Protein AF-A0A348NUS6-F1 (afdb_monomer)

Nearest PDB structures (foldseek):
  4pu8-assembly1_B  TM=7.768E-01  e=5.601E-02  Shewanella oneidensis MR-1
  4pu4-assembly1_D  TM=7.952E-0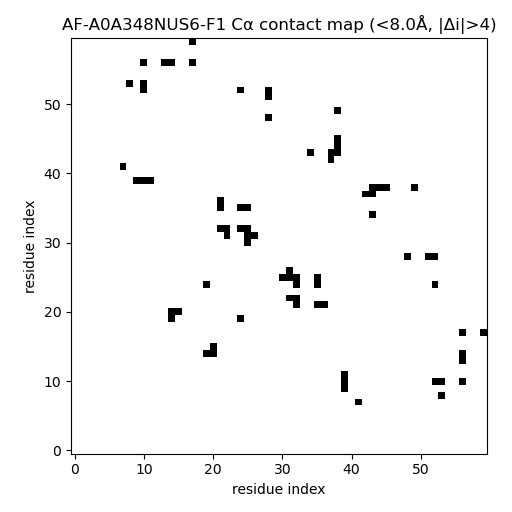1  e=7.283E-02  Shewanella oneidensis MR-1
  4pu7-assembly1_B  TM=8.928E-01  e=1.601E-01  Shewanella oneidensis MR-1
  4pu8-assembly1_A  TM=8.156E-01  e=1.315E-01  Shewanella oneidensis MR-1
  6jq1-assembly1_A  TM=7.746E-01  e=1.080E-01  Deinococcus geothermalis DSM 11300

Foldseek 3Di:
DDDDDPPLDQLVVLCVVVVHDLCNLQVVVVHHSVVVVCSNVVVDDDVVSVVVSVVVSVVD

Structure (mmCIF, N/CA/C/O backbone):
data_AF-A0A348NUS6-F1
#
_entry.id   AF-A0A348NUS6-F1
#
loop_
_atom_site.group_PDB
_atom_site.id
_atom_site.type_symbol
_atom_site.label_atom_id
_atom_s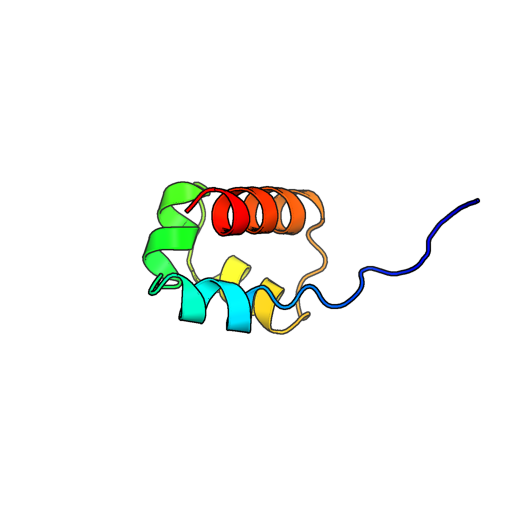ite.label_alt_id
_atom_site.label_comp_id
_atom_site.label_asym_id
_atom_site.label_entity_id
_atom_site.label_seq_id
_atom_site.pdbx_PDB_ins_code
_atom_site.Cartn_x
_atom_site.Cartn_y
_atom_site.Cartn_z
_atom_site.occupancy
_atom_site.B_iso_or_equiv
_atom_site.auth_seq_id
_atom_site.auth_comp_id
_atom_site.auth_asym_id
_atom_site.auth_atom_id
_atom_site.pdbx_PDB_model_num
ATOM 1 N N . MET A 1 1 ? 29.674 -1.050 -9.777 1.00 39.34 1 MET A N 1
ATOM 2 C CA . MET A 1 1 ? 28.636 -1.435 -8.794 1.00 39.34 1 MET A CA 1
ATOM 3 C C . MET A 1 1 ? 27.282 -1.375 -9.480 1.00 39.34 1 MET A C 1
ATOM 5 O O . MET A 1 1 ? 26.891 -0.285 -9.858 1.00 39.34 1 MET A O 1
ATOM 9 N N . GLY A 1 2 ? 26.576 -2.484 -9.693 1.00 47.88 2 GLY A N 1
ATOM 10 C CA . GLY A 1 2 ? 25.287 -2.423 -10.386 1.00 47.88 2 GLY A CA 1
ATOM 11 C C . GLY A 1 2 ? 24.474 -3.694 -10.209 1.00 47.88 2 GLY A C 1
ATOM 12 O O . GLY A 1 2 ? 25.003 -4.788 -10.367 1.00 47.88 2 GLY A O 1
ATOM 13 N N . SER A 1 3 ? 23.202 -3.506 -9.866 1.00 46.03 3 SER A N 1
ATOM 14 C CA . SER A 1 3 ? 22.123 -4.489 -10.012 1.00 46.03 3 SER A CA 1
ATOM 15 C C . SER A 1 3 ? 22.203 -5.725 -9.111 1.00 46.03 3 SER A C 1
ATOM 17 O O . SER A 1 3 ? 22.165 -6.862 -9.568 1.00 46.03 3 SER A O 1
ATOM 19 N N . ARG A 1 4 ? 22.236 -5.508 -7.790 1.00 41.38 4 ARG A N 1
ATOM 20 C CA . ARG A 1 4 ? 21.839 -6.542 -6.825 1.00 41.38 4 ARG A CA 1
ATOM 21 C C . ARG A 1 4 ? 20.341 -6.435 -6.580 1.00 41.38 4 ARG A C 1
ATOM 23 O O . ARG A 1 4 ? 19.955 -5.661 -5.720 1.00 41.38 4 ARG A O 1
ATOM 30 N N . TRP A 1 5 ? 19.586 -7.225 -7.341 1.00 38.56 5 TRP A N 1
ATOM 31 C CA . TRP A 1 5 ? 18.278 -7.803 -7.024 1.00 38.56 5 TRP A CA 1
ATOM 32 C C . TRP A 1 5 ? 17.207 -6.839 -6.496 1.00 38.56 5 TRP A C 1
ATOM 34 O O . TRP A 1 5 ? 17.374 -6.173 -5.477 1.00 38.56 5 TRP A O 1
ATOM 44 N N . ALA A 1 6 ? 16.027 -6.889 -7.112 1.00 46.66 6 ALA A N 1
ATOM 45 C CA . ALA A 1 6 ? 14.781 -6.720 -6.378 1.00 46.66 6 ALA A CA 1
ATOM 46 C C . ALA A 1 6 ? 14.777 -7.761 -5.243 1.00 46.66 6 ALA A C 1
ATOM 48 O O . ALA A 1 6 ? 14.259 -8.865 -5.381 1.00 46.66 6 ALA A O 1
ATOM 49 N N . ARG A 1 7 ? 15.497 -7.468 -4.155 1.00 51.91 7 ARG A N 1
ATOM 50 C CA . ARG A 1 7 ? 15.461 -8.216 -2.907 1.00 51.91 7 ARG A CA 1
ATOM 51 C C . ARG A 1 7 ? 13.986 -8.210 -2.570 1.00 51.91 7 ARG A C 1
ATOM 53 O O . ARG A 1 7 ? 13.442 -7.114 -2.490 1.00 51.91 7 ARG A O 1
ATOM 60 N N . ALA A 1 8 ? 13.357 -9.381 -2.499 1.00 55.53 8 ALA A N 1
ATOM 61 C CA . ALA A 1 8 ? 11.954 -9.512 -2.136 1.00 55.53 8 ALA A CA 1
ATOM 62 C C . ALA A 1 8 ? 11.724 -8.655 -0.888 1.00 55.53 8 ALA A C 1
ATOM 64 O O . ALA A 1 8 ? 12.148 -9.019 0.210 1.00 55.53 8 ALA A O 1
ATOM 65 N N . THR A 1 9 ? 11.205 -7.443 -1.077 1.00 63.12 9 THR A N 1
ATOM 66 C CA . THR A 1 9 ? 11.006 -6.524 0.027 1.00 63.12 9 THR A CA 1
ATOM 67 C C . THR A 1 9 ? 9.871 -7.135 0.826 1.00 63.12 9 THR A C 1
ATOM 69 O O . THR A 1 9 ? 8.867 -7.536 0.227 1.00 63.12 9 THR A O 1
ATOM 72 N N . PRO A 1 10 ? 10.009 -7.285 2.153 1.00 73.75 10 PRO A N 1
ATOM 73 C CA . PRO A 1 10 ? 8.997 -7.928 2.981 1.00 73.75 10 PRO A CA 1
ATOM 74 C C . PRO A 1 10 ? 7.803 -6.981 3.190 1.00 73.75 10 PRO A C 1
ATOM 76 O O . PRO A 1 10 ? 7.380 -6.739 4.316 1.00 73.75 10 PRO A O 1
ATOM 79 N N . ASN A 1 11 ? 7.256 -6.439 2.099 1.00 82.19 11 ASN A N 1
ATOM 80 C CA . ASN A 1 11 ? 6.157 -5.484 2.078 1.00 82.19 11 ASN A CA 1
ATOM 81 C C . ASN A 1 11 ? 4.925 -6.074 2.769 1.00 82.19 11 ASN A C 1
ATOM 83 O O . ASN A 1 11 ? 4.310 -5.396 3.582 1.00 82.19 11 ASN A O 1
ATOM 87 N N . GLY A 1 12 ? 4.638 -7.361 2.528 1.00 86.25 12 GLY A N 1
ATOM 88 C CA . GLY A 1 12 ? 3.576 -8.091 3.219 1.00 86.25 12 GLY A CA 1
ATOM 89 C C . GLY A 1 12 ? 3.760 -8.063 4.740 1.00 86.25 12 GLY A C 1
ATOM 90 O O . GLY A 1 12 ? 2.944 -7.446 5.424 1.00 86.25 12 GLY A O 1
ATOM 91 N N . PRO A 1 13 ? 4.824 -8.671 5.298 1.00 91.56 13 PRO A N 1
ATOM 92 C CA . PRO A 1 13 ? 5.093 -8.622 6.735 1.00 91.56 13 PRO A CA 1
ATOM 93 C C . PRO A 1 13 ? 5.080 -7.207 7.329 1.00 91.56 13 PRO A C 1
ATOM 95 O O . PRO A 1 13 ? 4.450 -6.992 8.361 1.00 91.56 13 PRO A O 1
ATOM 98 N N . LEU A 1 14 ? 5.707 -6.235 6.661 1.00 91.94 14 LEU A N 1
ATOM 99 C CA . LEU A 1 14 ? 5.770 -4.857 7.142 1.00 91.94 14 LEU A CA 1
ATOM 100 C C . LEU A 1 14 ? 4.381 -4.201 7.172 1.00 91.94 14 LEU A C 1
ATOM 102 O O . LEU A 1 14 ? 4.015 -3.607 8.180 1.00 91.94 14 LEU A O 1
ATOM 106 N N . ARG A 1 15 ? 3.554 -4.381 6.135 1.00 94.56 15 ARG A N 1
ATOM 107 C CA . ARG A 1 15 ? 2.169 -3.884 6.126 1.00 94.56 15 ARG A CA 1
ATOM 108 C C . ARG A 1 15 ? 1.352 -4.455 7.286 1.00 94.56 15 ARG A C 1
ATOM 110 O O . ARG A 1 15 ? 0.616 -3.712 7.930 1.00 94.56 15 ARG A O 1
ATOM 117 N N . HIS A 1 16 ? 1.493 -5.752 7.567 1.00 93.94 16 HIS A N 1
ATOM 118 C CA . HIS A 1 16 ? 0.783 -6.389 8.681 1.00 93.94 16 HIS A CA 1
ATOM 119 C C . HIS A 1 16 ? 1.258 -5.850 10.036 1.00 93.94 16 HIS A C 1
ATOM 121 O O . HIS A 1 16 ? 0.429 -5.608 10.906 1.00 93.94 16 HIS A O 1
ATOM 127 N N . GLN A 1 17 ? 2.561 -5.595 10.202 1.00 94.50 17 GLN A N 1
ATOM 128 C CA . GLN A 1 17 ? 3.106 -4.958 11.408 1.00 94.50 17 GLN A CA 1
ATOM 129 C C . GLN A 1 17 ? 2.564 -3.538 11.619 1.00 94.50 17 GLN A C 1
ATOM 131 O O . GLN A 1 17 ? 2.360 -3.134 12.759 1.00 94.50 17 GLN A O 1
ATOM 136 N N . ARG A 1 18 ? 2.279 -2.802 10.537 1.00 92.69 18 ARG A N 1
ATOM 137 C CA . ARG A 1 18 ? 1.621 -1.486 10.596 1.00 92.69 18 ARG A CA 1
ATOM 138 C C . ARG A 1 18 ? 0.098 -1.557 10.766 1.00 92.69 18 ARG A C 1
ATOM 140 O O . ARG A 1 18 ? -0.550 -0.520 10.831 1.00 92.69 18 ARG A O 1
ATOM 147 N N . GLY A 1 19 ? -0.495 -2.753 10.810 1.00 95.88 19 GLY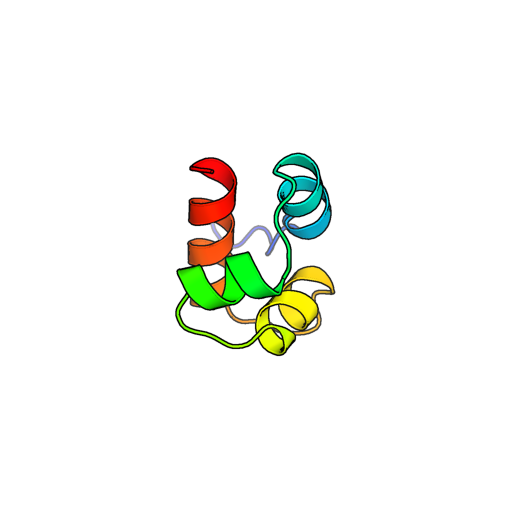 A N 1
ATOM 148 C CA . GLY A 1 19 ? -1.948 -2.924 10.914 1.00 95.88 19 GLY A CA 1
ATOM 149 C C . GLY A 1 19 ? -2.725 -2.403 9.699 1.00 95.88 19 GLY A C 1
ATOM 150 O O . GLY A 1 19 ? -3.915 -2.119 9.806 1.00 95.88 19 GLY A O 1
ATOM 151 N N . LEU A 1 20 ? -2.065 -2.265 8.546 1.00 96.12 20 LEU A N 1
ATOM 152 C CA . LEU A 1 20 ? -2.657 -1.701 7.337 1.00 96.12 20 LEU A CA 1
ATOM 153 C C . LEU A 1 20 ? -3.304 -2.789 6.474 1.00 96.12 20 LEU A C 1
ATOM 155 O O . LEU A 1 20 ? -2.752 -3.871 6.253 1.00 96.12 20 LEU A O 1
ATOM 159 N N . THR A 1 21 ? -4.467 -2.486 5.913 1.00 96.44 21 THR A N 1
ATOM 160 C CA . THR A 1 21 ? -5.129 -3.323 4.904 1.00 96.44 21 THR A CA 1
ATOM 161 C C . THR A 1 21 ? -4.580 -3.043 3.500 1.00 96.44 21 THR A C 1
ATOM 163 O O . THR A 1 21 ? -3.974 -2.001 3.243 1.00 96.44 21 THR A O 1
ATOM 166 N N . LEU A 1 22 ? -4.810 -3.964 2.555 1.00 96.44 22 LEU A N 1
ATOM 167 C CA . LEU A 1 22 ? -4.495 -3.727 1.138 1.00 96.44 22 LEU A CA 1
ATOM 168 C C . LEU A 1 22 ? -5.270 -2.528 0.575 1.00 96.44 22 LEU A C 1
ATOM 170 O O . LEU A 1 22 ? -4.735 -1.795 -0.250 1.00 96.44 22 LEU A O 1
ATOM 174 N N . THR A 1 23 ? -6.506 -2.322 1.036 1.00 97.50 23 THR A N 1
ATOM 175 C CA . THR A 1 23 ? -7.353 -1.196 0.630 1.00 97.50 23 THR A CA 1
ATOM 176 C C . THR A 1 23 ? -6.757 0.135 1.070 1.00 97.50 23 THR A C 1
ATOM 178 O O . THR A 1 23 ? -6.569 1.001 0.227 1.00 97.50 23 THR A O 1
ATOM 181 N N . GLN A 1 24 ? -6.350 0.271 2.335 1.00 97.38 24 GLN A N 1
ATOM 182 C CA . GLN A 1 24 ? -5.719 1.502 2.834 1.00 97.38 24 GLN A CA 1
ATOM 183 C C . GLN A 1 24 ? -4.418 1.835 2.091 1.00 97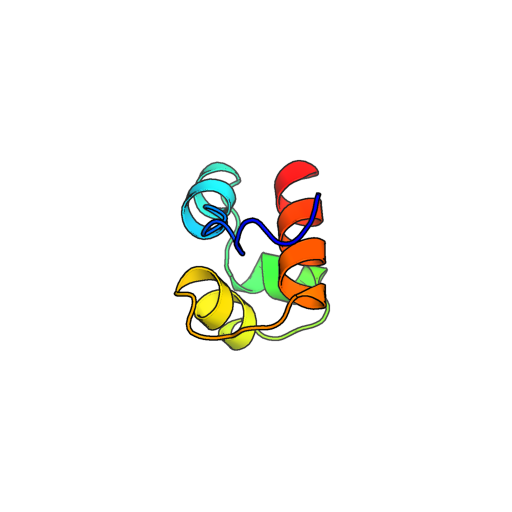.38 24 GLN A C 1
ATOM 185 O O . GLN A 1 24 ? -4.181 2.985 1.730 1.00 97.38 24 GLN A O 1
ATOM 190 N N . ALA A 1 25 ? -3.585 0.825 1.815 1.00 96.19 25 ALA A N 1
ATOM 191 C CA . ALA A 1 25 ? -2.371 1.023 1.027 1.00 96.19 25 ALA A CA 1
ATOM 192 C C . ALA A 1 25 ? -2.688 1.445 -0.418 1.00 96.19 25 ALA A C 1
ATOM 194 O O . ALA A 1 25 ? -2.030 2.328 -0.963 1.00 96.19 25 ALA A O 1
ATOM 195 N N . ALA A 1 26 ? -3.701 0.837 -1.039 1.00 96.69 26 ALA A N 1
ATOM 196 C CA . ALA A 1 26 ? -4.118 1.174 -2.393 1.00 96.69 26 ALA A CA 1
ATOM 197 C C . ALA A 1 26 ? -4.702 2.592 -2.488 1.00 96.69 26 ALA A C 1
ATOM 199 O O . ALA A 1 26 ? -4.346 3.324 -3.408 1.00 96.69 26 ALA A O 1
ATOM 200 N N . GLU A 1 27 ? -5.527 2.996 -1.520 1.00 97.31 27 GLU A N 1
ATOM 201 C CA . GLU A 1 27 ? -6.080 4.350 -1.414 1.00 97.31 27 GLU A CA 1
ATOM 202 C C . GLU A 1 27 ? -4.971 5.397 -1.292 1.00 97.31 27 GLU A C 1
ATOM 204 O O . GLU A 1 27 ? -4.965 6.370 -2.045 1.00 97.31 27 GLU A O 1
ATOM 209 N N . HIS A 1 28 ? -3.987 5.170 -0.414 1.00 95.94 28 HIS A N 1
ATOM 210 C CA . HIS A 1 28 ? -2.849 6.078 -0.253 1.00 95.94 28 HIS A CA 1
ATOM 211 C C . HIS A 1 28 ? -2.024 6.218 -1.541 1.00 95.94 28 HIS A C 1
ATOM 213 O O . HIS A 1 28 ? -1.555 7.302 -1.876 1.00 95.94 28 HIS A O 1
ATOM 219 N N . LEU A 1 29 ? -1.867 5.120 -2.282 1.00 94.75 29 LEU A N 1
ATOM 220 C CA . LEU A 1 29 ? -1.075 5.066 -3.510 1.00 94.75 29 LEU A CA 1
ATOM 221 C C . LEU A 1 29 ? -1.881 5.404 -4.776 1.00 94.75 29 LEU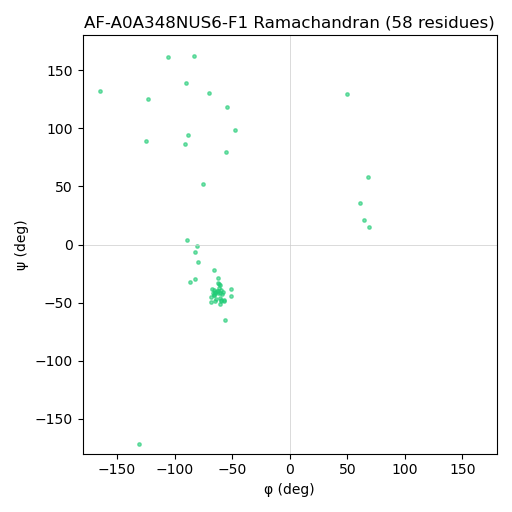 A C 1
ATOM 223 O O . LEU A 1 29 ? -1.343 5.297 -5.879 1.00 94.75 29 LEU A O 1
ATOM 227 N N . GLY A 1 30 ? -3.159 5.779 -4.648 1.00 96.12 30 GLY A N 1
ATOM 228 C CA . GLY A 1 30 ? -4.022 6.106 -5.787 1.00 96.12 30 GLY A CA 1
ATOM 229 C C . GLY A 1 30 ? -4.212 4.939 -6.764 1.00 96.12 30 GLY A C 1
ATOM 230 O O . GLY A 1 30 ? -4.261 5.140 -7.977 1.00 96.12 30 GLY A O 1
ATOM 231 N N . THR A 1 31 ? -4.270 3.706 -6.258 1.00 94.88 31 THR A N 1
ATOM 232 C CA . THR A 1 31 ? -4.424 2.482 -7.057 1.00 94.88 31 THR A CA 1
ATOM 233 C C . THR A 1 31 ? -5.541 1.587 -6.507 1.00 94.88 31 THR A C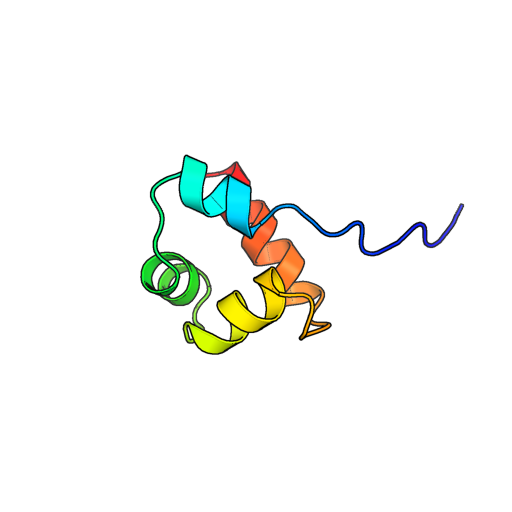 1
ATOM 235 O O . THR A 1 31 ? -6.307 1.990 -5.637 1.00 94.88 31 THR A O 1
ATOM 238 N N . VAL A 1 32 ? -5.667 0.363 -7.030 1.00 96.19 32 VAL A N 1
ATOM 239 C CA . VAL A 1 32 ? -6.612 -0.651 -6.532 1.00 96.19 32 VAL A CA 1
ATOM 240 C C . VAL A 1 32 ? -5.875 -1.748 -5.744 1.00 96.19 32 VAL A C 1
ATOM 242 O O . VAL A 1 32 ? -4.663 -1.906 -5.900 1.00 96.19 32 VAL A O 1
ATOM 245 N N . PRO A 1 33 ? -6.559 -2.543 -4.899 1.00 96.50 33 PRO A N 1
ATOM 246 C CA . PRO A 1 33 ? -5.888 -3.532 -4.043 1.00 96.50 33 PRO A CA 1
ATOM 247 C C . PRO A 1 33 ? -5.133 -4.640 -4.797 1.00 96.50 33 PRO A C 1
ATOM 249 O O . PRO A 1 33 ? -4.148 -5.178 -4.288 1.00 96.50 33 PRO A O 1
ATOM 252 N N . ALA A 1 34 ? -5.573 -4.992 -6.010 1.00 96.38 34 ALA A N 1
ATOM 253 C CA . ALA A 1 34 ? -4.991 -6.087 -6.789 1.00 96.38 34 ALA A CA 1
ATOM 254 C C . ALA A 1 34 ? -3.495 -5.874 -7.126 1.00 96.38 34 ALA A C 1
ATOM 256 O O . ALA A 1 34 ? -2.701 -6.747 -6.775 1.00 96.38 34 ALA A O 1
ATOM 257 N N . PRO A 1 35 ? -3.062 -4.724 -7.685 1.00 93.31 35 PRO A N 1
ATOM 258 C CA . PRO A 1 35 ? -1.649 -4.380 -7.853 1.00 93.31 35 PRO A CA 1
ATOM 259 C C . PRO A 1 35 ? -0.789 -4.503 -6.590 1.00 93.31 35 PRO A C 1
ATOM 261 O O . PRO A 1 35 ? 0.351 -4.954 -6.684 1.00 93.31 35 PRO A O 1
ATOM 264 N N . ILE A 1 36 ? -1.315 -4.137 -5.415 1.00 94.62 36 ILE A N 1
ATOM 265 C CA . ILE A 1 36 ? -0.585 -4.271 -4.143 1.00 94.62 36 ILE A CA 1
ATOM 266 C C . ILE A 1 36 ? -0.412 -5.751 -3.787 1.00 94.62 36 ILE A C 1
ATOM 268 O O . ILE A 1 36 ? 0.691 -6.187 -3.470 1.00 94.62 36 ILE A O 1
ATOM 272 N N . SER A 1 37 ? -1.469 -6.556 -3.924 1.00 94.19 37 SER A N 1
ATOM 273 C CA . SER A 1 37 ? -1.403 -8.006 -3.701 1.00 94.19 37 SER A CA 1
ATOM 274 C C . SER A 1 37 ? -0.454 -8.713 -4.680 1.00 94.19 37 SER A C 1
ATOM 276 O O . SER A 1 37 ? 0.301 -9.604 -4.293 1.00 94.19 37 SER A O 1
ATOM 278 N N . GLU A 1 38 ? -0.454 -8.319 -5.955 1.00 93.06 38 GLU A N 1
ATOM 279 C CA . GLU A 1 38 ? 0.489 -8.830 -6.954 1.00 93.06 38 GLU A CA 1
ATOM 280 C C . GLU A 1 38 ? 1.940 -8.470 -6.617 1.00 93.06 38 GLU A C 1
ATOM 282 O O . GLU A 1 38 ? 2.819 -9.317 -6.779 1.00 93.06 38 GLU A O 1
ATOM 287 N N . LEU A 1 39 ? 2.188 -7.254 -6.118 1.00 91.38 39 LEU A N 1
ATOM 288 C CA . LEU A 1 39 ? 3.504 -6.834 -5.639 1.00 91.38 39 LEU A CA 1
ATOM 289 C C . LEU A 1 39 ? 3.959 -7.641 -4.422 1.00 91.38 39 LEU A C 1
ATOM 291 O O . LEU A 1 39 ? 5.087 -8.124 -4.411 1.00 91.38 39 LEU A O 1
ATOM 295 N N . GLU A 1 40 ? 3.093 -7.831 -3.424 1.00 91.62 40 GLU A N 1
ATOM 296 C CA . GLU A 1 40 ? 3.415 -8.625 -2.229 1.00 91.62 40 GLU A CA 1
ATOM 297 C C . GLU A 1 40 ? 3.738 -10.087 -2.565 1.00 91.62 40 GLU A C 1
ATOM 299 O O . GLU A 1 40 ? 4.595 -10.690 -1.923 1.00 91.62 40 GLU A 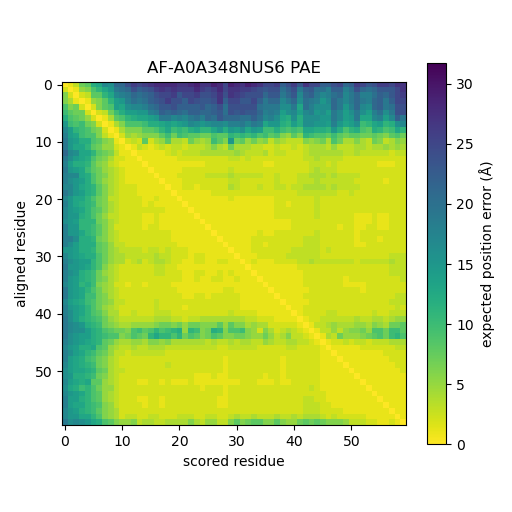O 1
ATOM 304 N N . ARG A 1 41 ? 3.090 -10.653 -3.593 1.00 89.81 41 ARG A N 1
ATOM 305 C CA . ARG A 1 41 ? 3.359 -12.012 -4.094 1.00 89.81 41 ARG A CA 1
ATOM 306 C C . ARG A 1 41 ? 4.556 -12.097 -5.047 1.00 89.81 41 ARG A C 1
ATOM 308 O O . ARG A 1 41 ? 4.897 -13.194 -5.477 1.00 89.81 41 ARG A O 1
ATOM 315 N N . GLY A 1 42 ? 5.154 -10.968 -5.430 1.00 87.00 42 GLY A N 1
ATOM 316 C CA . GLY A 1 42 ? 6.210 -10.917 -6.446 1.00 87.00 42 GLY A CA 1
ATOM 317 C C . GLY A 1 42 ? 5.737 -11.240 -7.871 1.00 87.00 42 GLY A C 1
ATOM 318 O O . GLY A 1 42 ? 6.560 -11.488 -8.746 1.00 87.00 42 GLY A O 1
ATOM 319 N N . ALA A 1 43 ? 4.424 -11.231 -8.124 1.00 84.75 43 ALA A N 1
ATOM 320 C CA . ALA A 1 43 ? 3.829 -11.530 -9.429 1.00 84.75 43 ALA A CA 1
ATOM 321 C C . ALA A 1 43 ? 3.883 -10.340 -10.405 1.00 84.75 43 ALA A C 1
ATOM 323 O O . ALA A 1 43 ? 3.674 -10.510 -11.605 1.00 84.75 43 ALA A O 1
ATOM 324 N N . ARG A 1 44 ? 4.161 -9.130 -9.901 1.00 79.31 44 ARG A N 1
ATOM 325 C CA . ARG A 1 44 ? 4.244 -7.902 -10.698 1.00 79.31 44 ARG A CA 1
ATOM 326 C C . ARG A 1 44 ? 5.597 -7.226 -10.527 1.00 79.31 44 ARG A C 1
ATOM 328 O O . ARG A 1 44 ? 5.968 -6.845 -9.422 1.00 79.31 44 ARG A O 1
ATOM 335 N N . LEU A 1 45 ? 6.288 -6.978 -11.638 1.00 78.44 45 LEU A N 1
ATOM 336 C CA . LEU A 1 45 ? 7.464 -6.110 -11.664 1.00 78.44 45 LEU A CA 1
ATOM 337 C C . LEU A 1 45 ? 7.026 -4.672 -11.973 1.00 78.44 45 LEU A C 1
ATOM 339 O O . LEU A 1 45 ? 6.985 -4.254 -13.126 1.00 78.44 45 LEU A O 1
ATOM 343 N N . ASN A 1 46 ? 6.660 -3.917 -10.937 1.00 87.69 46 ASN A N 1
ATOM 344 C CA . ASN A 1 46 ? 6.351 -2.490 -11.040 1.00 87.69 46 ASN A CA 1
ATOM 345 C C . ASN A 1 46 ? 7.222 -1.715 -10.046 1.00 87.69 46 ASN A C 1
ATOM 347 O O . ASN A 1 46 ? 6.838 -1.524 -8.895 1.00 87.69 46 ASN A O 1
ATOM 351 N N . ILE A 1 47 ? 8.416 -1.317 -10.495 1.00 88.44 47 ILE A N 1
ATOM 352 C CA . ILE A 1 47 ? 9.437 -0.679 -9.651 1.00 88.44 47 ILE A CA 1
ATOM 353 C C . ILE A 1 47 ? 8.939 0.644 -9.036 1.00 88.44 47 ILE A C 1
ATOM 355 O O . ILE A 1 47 ? 9.100 0.803 -7.826 1.00 88.44 47 ILE A O 1
ATOM 359 N N . PRO A 1 48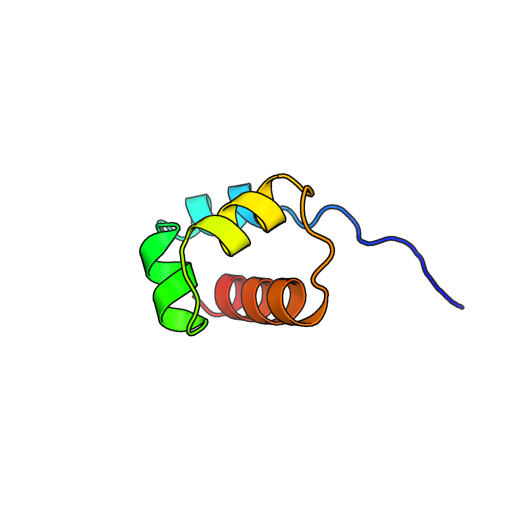 ? 8.294 1.564 -9.786 1.00 91.56 48 PRO A N 1
ATOM 360 C CA . PRO A 1 48 ? 7.746 2.788 -9.198 1.00 91.56 48 PRO A CA 1
ATOM 361 C C . PRO A 1 48 ? 6.753 2.522 -8.062 1.00 91.56 48 PRO A C 1
ATOM 363 O O . PRO A 1 48 ? 6.889 3.092 -6.982 1.00 91.56 48 PRO A O 1
ATOM 366 N N . LEU A 1 49 ? 5.797 1.611 -8.276 1.00 91.88 49 LEU A N 1
ATOM 367 C CA . LEU A 1 49 ? 4.793 1.279 -7.263 1.00 91.88 49 LEU A CA 1
ATOM 368 C C . LEU A 1 49 ? 5.416 0.564 -6.059 1.00 91.88 49 LEU A C 1
ATOM 370 O O . LEU A 1 49 ? 5.040 0.844 -4.928 1.00 91.88 49 LEU A O 1
ATOM 374 N N . ALA A 1 50 ? 6.389 -0.323 -6.283 1.00 91.31 50 ALA A N 1
ATOM 375 C CA . ALA A 1 50 ? 7.106 -1.001 -5.207 1.00 91.31 50 ALA A CA 1
ATOM 376 C C . ALA A 1 50 ? 7.871 -0.013 -4.310 1.00 91.31 50 ALA A C 1
ATOM 378 O O . ALA A 1 50 ? 7.839 -0.155 -3.089 1.00 91.31 50 ALA A O 1
ATOM 379 N N . ASN A 1 51 ? 8.516 0.996 -4.907 1.00 92.19 51 ASN A N 1
ATOM 380 C CA . ASN A 1 51 ? 9.246 2.027 -4.170 1.00 92.19 51 ASN A CA 1
ATOM 381 C C . ASN A 1 51 ? 8.302 2.934 -3.374 1.00 92.19 51 ASN A C 1
ATOM 383 O O . ASN A 1 51 ? 8.508 3.099 -2.176 1.00 92.19 51 ASN A O 1
ATOM 387 N N . ALA A 1 52 ? 7.244 3.454 -4.008 1.00 94.19 52 ALA A N 1
ATOM 388 C CA . ALA A 1 52 ? 6.248 4.289 -3.331 1.00 94.19 52 ALA A CA 1
ATOM 389 C C . ALA A 1 52 ? 5.562 3.533 -2.182 1.00 94.19 52 ALA A C 1
ATOM 391 O O . ALA A 1 52 ? 5.337 4.075 -1.103 1.00 94.19 52 ALA A O 1
ATOM 392 N N . TYR A 1 53 ? 5.282 2.244 -2.388 1.00 94.75 53 TYR A N 1
ATOM 393 C CA . TYR A 1 53 ? 4.696 1.403 -1.356 1.00 94.75 53 TYR A CA 1
ATOM 394 C C . TYR A 1 53 ? 5.645 1.187 -0.171 1.00 94.75 53 TYR A C 1
ATOM 396 O O . TYR A 1 53 ? 5.224 1.297 0.978 1.00 94.75 53 TYR A O 1
ATOM 404 N N . LEU A 1 54 ? 6.929 0.928 -0.427 1.00 92.88 54 LEU A N 1
ATOM 405 C CA . LEU A 1 54 ? 7.927 0.786 0.631 1.00 92.88 54 LEU A CA 1
ATOM 406 C C . LEU A 1 54 ? 8.138 2.094 1.409 1.00 92.88 54 LEU A C 1
ATOM 408 O O . LEU A 1 54 ? 8.277 2.060 2.629 1.00 92.88 54 LEU A O 1
ATOM 412 N N . GLU A 1 55 ? 8.163 3.237 0.723 1.00 93.94 55 GLU A N 1
ATOM 413 C CA . GLU A 1 55 ? 8.265 4.558 1.351 1.00 93.94 55 GLU A CA 1
ATOM 414 C C . GLU A 1 55 ? 7.088 4.810 2.299 1.00 93.94 55 GLU A C 1
ATOM 416 O O . GLU A 1 55 ? 7.296 5.124 3.472 1.00 93.94 55 GLU A O 1
ATOM 421 N N . TYR A 1 56 ? 5.866 4.547 1.830 1.00 94.56 56 TYR A N 1
ATOM 422 C CA . TYR A 1 56 ? 4.663 4.628 2.652 1.00 94.56 56 TYR A CA 1
ATOM 423 C C . TYR A 1 56 ? 4.736 3.726 3.896 1.00 94.56 56 TYR A C 1
ATOM 425 O O . TYR A 1 56 ? 4.501 4.194 5.008 1.00 94.56 56 TYR A O 1
ATOM 433 N N . LEU A 1 57 ? 5.121 2.454 3.743 1.00 93.81 57 LEU A N 1
ATOM 434 C CA . LEU A 1 57 ? 5.220 1.502 4.860 1.00 93.81 57 LEU A CA 1
ATOM 435 C C . LEU A 1 57 ? 6.310 1.841 5.892 1.00 93.81 57 LEU A C 1
ATOM 437 O O . LEU A 1 57 ? 6.266 1.350 7.024 1.00 93.81 57 LEU A O 1
ATOM 441 N N . ASN A 1 58 ? 7.318 2.623 5.507 1.00 92.50 58 ASN A N 1
ATOM 442 C CA . ASN A 1 58 ? 8.336 3.112 6.435 1.00 92.50 58 ASN A CA 1
ATOM 443 C C . ASN A 1 58 ? 7.867 4.354 7.204 1.00 92.50 58 ASN A C 1
ATOM 445 O O . ASN A 1 58 ? 8.311 4.549 8.336 1.00 92.50 58 ASN A O 1
ATOM 449 N N . ALA A 1 59 ? 6.991 5.165 6.604 1.00 92.56 59 ALA A N 1
ATOM 450 C CA . ALA A 1 59 ? 6.470 6.400 7.185 1.00 92.56 59 ALA A CA 1
ATOM 451 C C . ALA A 1 59 ? 5.230 6.203 8.081 1.00 92.56 59 ALA A C 1
ATOM 453 O O . ALA A 1 59 ? 5.061 6.959 9.037 1.00 92.56 59 ALA A O 1
ATOM 454 N N . ALA A 1 60 ? 4.374 5.224 7.770 1.00 87.81 60 ALA A N 1
ATOM 455 C CA . ALA A 1 60 ? 3.231 4.800 8.593 1.00 87.81 60 ALA A CA 1
ATOM 456 C C . ALA A 1 60 ? 3.702 3.949 9.768 1.00 87.81 60 ALA A C 1
ATOM 458 O O . ALA A 1 60 ? 3.255 4.118 10.921 1.00 87.81 60 ALA A O 1
#

Mean predicted aligned error: 5.74 Å

Radius of gyration: 11.24 Å; Cα contacts (8 Å, |Δi|>4): 39; chains: 1; bounding box: 36×18×23 Å

Sequence (60 aa):
MGSRWARATPNGPLRHQRGLTLTQAAEHLGTVPAPISELERGARLNIPLANAYLEYLNAA

Secondary structure (DSSP, 8-state):
----------HHHHHHHTT--HHHHHHHTTS-HHHHHHHHTT----HHHHHHHHHHHHH-

Solvent-accessible surface area (backbone atoms only — not comparable to full-atom values): 3769 Å² total; per-residue (Å²): 141,83,85,83,64,91,62,84,68,63,53,53,64,51,33,56,76,65,73,52,51,58,58,61,54,13,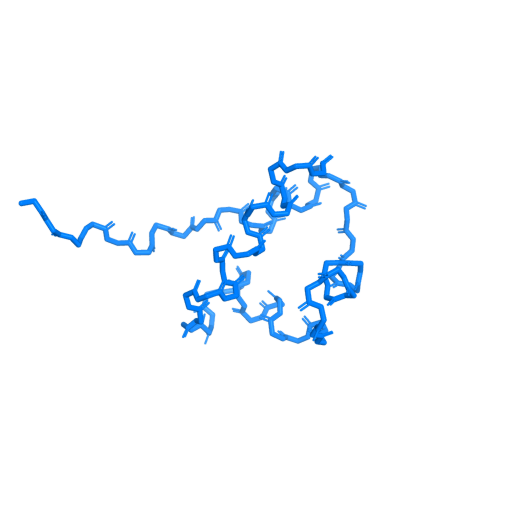58,76,67,75,53,58,42,63,67,56,54,31,44,60,71,66,76,45,94,50,66,70,60,53,50,55,50,52,53,49,63,72,72,103

pLDDT: mean 85.5, std 16.76, range [38.56, 97.5]